Protein AF-A0A8J4A8D4-F1 (afdb_monomer_lite)

Structure (mmCIF, N/CA/C/O backbone):
data_AF-A0A8J4A8D4-F1
#
_entry.id   AF-A0A8J4A8D4-F1
#
loop_
_atom_site.group_PDB
_atom_site.id
_atom_site.type_symbol
_atom_site.label_atom_id
_atom_site.label_alt_id
_atom_site.label_comp_id
_atom_site.label_asym_id
_atom_site.label_entity_id
_atom_site.label_seq_id
_atom_site.pdbx_PDB_ins_code
_atom_site.Cartn_x
_atom_site.Cartn_y
_atom_site.Cartn_z
_atom_site.occupancy
_atom_site.B_iso_or_equiv
_atom_site.auth_seq_id
_atom_site.auth_comp_id
_atom_site.auth_asym_id
_atom_site.auth_atom_id
_atom_site.pdbx_PDB_model_num
ATOM 1 N N . MET A 1 1 ? 1.677 7.076 -25.673 1.00 70.12 1 MET A N 1
ATOM 2 C CA . MET A 1 1 ? 2.356 6.547 -24.472 1.00 70.12 1 MET A CA 1
ATOM 3 C C . MET A 1 1 ? 2.036 5.070 -24.396 1.00 70.12 1 MET A C 1
ATOM 5 O O . MET A 1 1 ? 0.867 4.735 -24.532 1.00 70.12 1 MET A O 1
ATOM 9 N N . ASP A 1 2 ? 3.039 4.211 -24.246 1.00 92.00 2 ASP A N 1
ATOM 10 C CA . ASP A 1 2 ? 2.813 2.780 -24.037 1.00 92.00 2 ASP A CA 1
ATOM 11 C C . ASP A 1 2 ? 2.432 2.542 -22.568 1.00 92.00 2 ASP A C 1
ATOM 13 O O . ASP A 1 2 ? 3.288 2.399 -21.694 1.00 92.00 2 ASP A O 1
ATOM 17 N N . TRP A 1 3 ? 1.130 2.615 -22.285 1.00 89.75 3 TRP A N 1
ATOM 18 C CA . TRP A 1 3 ? 0.603 2.403 -20.937 1.00 89.75 3 TRP A CA 1
ATOM 19 C C . TRP A 1 3 ? 0.845 0.967 -20.459 1.00 89.75 3 TRP A C 1
ATOM 21 O O . TRP A 1 3 ? 1.174 0.765 -19.293 1.00 89.75 3 TRP A O 1
ATOM 31 N N . VAL A 1 4 ? 0.745 -0.012 -21.364 1.00 93.06 4 VAL A N 1
ATOM 32 C CA . VAL A 1 4 ? 0.934 -1.432 -21.046 1.00 93.06 4 VAL A CA 1
ATOM 33 C C . VAL A 1 4 ? 2.389 -1.689 -20.661 1.00 93.06 4 VAL A C 1
ATOM 35 O O . VAL A 1 4 ? 2.647 -2.196 -19.573 1.00 93.06 4 VAL A O 1
ATOM 38 N N . GLY A 1 5 ? 3.349 -1.246 -21.477 1.00 94.81 5 GLY A N 1
ATOM 39 C CA . GLY A 1 5 ? 4.775 -1.419 -21.190 1.00 94.81 5 GLY A CA 1
ATOM 40 C C . GLY A 1 5 ? 5.265 -0.635 -19.970 1.00 94.81 5 GLY A C 1
ATOM 41 O O . GLY A 1 5 ? 6.214 -1.051 -19.302 1.00 94.81 5 GLY A O 1
ATOM 42 N N . TRP A 1 6 ? 4.616 0.481 -19.621 1.00 93.38 6 TRP A N 1
ATOM 43 C CA . TRP A 1 6 ? 4.823 1.127 -18.322 1.00 93.38 6 TRP A CA 1
ATOM 44 C C . TRP A 1 6 ? 4.301 0.250 -17.176 1.00 93.38 6 TRP A C 1
ATOM 46 O O . TRP A 1 6 ? 5.022 0.009 -16.208 1.00 93.38 6 TRP A O 1
ATOM 56 N N . HIS A 1 7 ? 3.071 -0.248 -17.295 1.00 93.88 7 HIS A N 1
ATOM 57 C CA . HIS A 1 7 ? 2.395 -1.008 -16.250 1.00 93.88 7 HIS A CA 1
ATOM 58 C C . HIS A 1 7 ? 3.088 -2.343 -15.941 1.00 93.88 7 HIS A C 1
ATOM 60 O O . HIS A 1 7 ? 3.290 -2.678 -14.775 1.00 93.88 7 HIS A O 1
ATOM 66 N N . GLU A 1 8 ? 3.556 -3.060 -16.964 1.00 95.50 8 GLU A N 1
ATOM 67 C CA . GLU A 1 8 ? 4.303 -4.317 -16.816 1.00 95.50 8 GLU A CA 1
ATOM 68 C C . GLU A 1 8 ? 5.544 -4.199 -15.922 1.00 95.50 8 GLU A C 1
ATOM 70 O O . GLU A 1 8 ? 6.000 -5.191 -15.352 1.00 95.50 8 GLU A O 1
ATOM 75 N N . GLN A 1 9 ? 6.110 -2.997 -15.772 1.00 96.06 9 GLN A N 1
ATOM 76 C CA . GLN A 1 9 ? 7.270 -2.798 -14.909 1.00 96.06 9 GLN A CA 1
ATOM 77 C C . GLN A 1 9 ? 6.950 -3.086 -13.439 1.00 96.06 9 GLN A C 1
ATOM 79 O O . GLN A 1 9 ? 7.856 -3.494 -12.718 1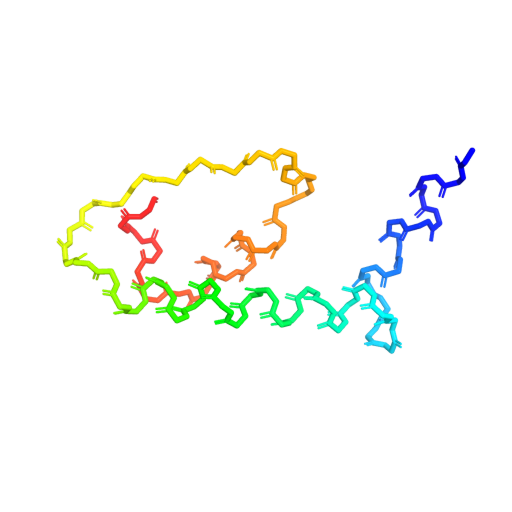.00 96.06 9 GLN A O 1
ATOM 84 N N . TYR A 1 10 ? 5.698 -2.958 -12.987 1.00 95.12 10 TYR A N 1
ATOM 85 C CA . TYR A 1 10 ? 5.314 -3.351 -11.626 1.00 95.12 10 TYR A CA 1
ATOM 86 C C . TYR A 1 10 ? 5.539 -4.845 -11.351 1.00 95.12 10 TYR A C 1
ATOM 88 O O . TYR A 1 10 ? 5.902 -5.203 -10.235 1.00 95.12 10 TYR A O 1
ATOM 96 N N . GLY A 1 11 ? 5.416 -5.704 -12.369 1.00 94.00 11 GLY A N 1
ATOM 97 C CA . GLY A 1 11 ? 5.684 -7.142 -12.259 1.00 94.00 11 GLY A CA 1
ATOM 98 C C . GLY A 1 11 ? 7.165 -7.524 -12.364 1.00 94.00 11 GLY A C 1
ATOM 99 O O . GLY A 1 11 ? 7.499 -8.701 -12.254 1.00 94.00 11 GLY A O 1
ATOM 100 N N . ARG A 1 12 ? 8.067 -6.561 -12.598 1.00 95.94 12 ARG A N 1
ATOM 101 C CA . ARG A 1 12 ? 9.510 -6.801 -12.758 1.00 95.94 12 ARG A CA 1
ATOM 102 C C . ARG A 1 12 ? 10.232 -6.414 -11.461 1.00 95.94 12 ARG A C 1
ATOM 104 O O . ARG A 1 12 ? 10.359 -5.215 -11.215 1.00 95.94 12 ARG A O 1
ATOM 111 N N . PRO A 1 13 ? 10.746 -7.370 -10.660 1.00 91.38 13 PRO A N 1
ATOM 112 C CA . PRO A 1 13 ? 11.296 -7.094 -9.324 1.00 91.38 13 PRO A CA 1
ATOM 113 C C . PRO A 1 13 ? 12.392 -6.019 -9.294 1.00 91.38 13 PRO A C 1
ATOM 115 O O . PRO A 1 13 ? 12.440 -5.193 -8.387 1.00 91.38 13 PRO A O 1
ATOM 118 N N . GLU A 1 14 ? 13.226 -5.975 -10.334 1.00 94.00 14 GLU A N 1
ATOM 119 C CA . GLU A 1 14 ? 14.337 -5.024 -10.454 1.00 94.00 14 GLU A CA 1
ATOM 120 C C . GLU A 1 14 ? 13.923 -3.634 -10.965 1.00 94.00 14 GLU A C 1
ATOM 122 O O . GLU A 1 14 ? 14.759 -2.732 -11.099 1.00 94.00 14 GLU A O 1
ATOM 127 N N . SER A 1 15 ? 12.642 -3.415 -11.272 1.00 97.69 15 SER A N 1
ATOM 128 C CA . SER A 1 15 ? 12.180 -2.121 -11.767 1.00 97.69 15 SER A CA 1
ATOM 129 C C . SER A 1 15 ? 12.072 -1.090 -10.643 1.00 97.69 15 SER A C 1
ATOM 131 O O . SER A 1 15 ? 11.821 -1.395 -9.473 1.00 97.69 15 SER A O 1
ATOM 133 N N . ALA A 1 16 ? 12.210 0.185 -11.008 1.00 97.00 16 ALA A N 1
ATOM 134 C CA . ALA A 1 16 ? 11.973 1.274 -10.068 1.00 97.00 16 ALA A CA 1
ATOM 135 C C . ALA A 1 16 ? 10.513 1.308 -9.573 1.00 97.00 16 ALA A C 1
ATOM 137 O O . ALA A 1 16 ? 10.278 1.686 -8.426 1.00 97.00 16 ALA A O 1
ATOM 138 N N . LEU A 1 17 ? 9.543 0.893 -10.400 1.00 96.56 17 LEU A N 1
ATOM 139 C CA . LEU A 1 17 ? 8.127 0.862 -10.018 1.00 96.56 17 LEU A CA 1
ATOM 140 C C . LEU A 1 17 ? 7.826 -0.250 -9.010 1.00 96.56 17 LEU A C 1
ATOM 142 O O . LEU A 1 17 ? 7.107 0.007 -8.047 1.00 96.56 17 LEU A O 1
ATOM 146 N N . ALA A 1 18 ? 8.429 -1.430 -9.164 1.00 97.06 18 ALA A N 1
ATOM 147 C CA . ALA A 1 18 ? 8.307 -2.521 -8.200 1.00 97.06 18 ALA A CA 1
ATOM 148 C C . ALA A 1 18 ? 8.925 -2.136 -6.846 1.00 97.06 18 ALA A C 1
ATOM 150 O O . ALA A 1 18 ? 8.276 -2.261 -5.809 1.00 97.06 18 ALA A O 1
ATOM 151 N N . ARG A 1 19 ? 10.134 -1.550 -6.840 1.00 97.81 19 ARG A N 1
ATOM 152 C CA . ARG A 1 19 ? 10.748 -1.033 -5.600 1.00 97.81 19 ARG A CA 1
ATOM 153 C C . ARG A 1 19 ? 9.907 0.057 -4.938 1.00 97.81 19 ARG A C 1
ATOM 155 O O . ARG A 1 19 ? 9.747 0.059 -3.718 1.00 97.81 19 ARG A O 1
ATOM 162 N N . ARG A 1 20 ? 9.347 0.975 -5.733 1.00 97.62 20 ARG A N 1
ATOM 163 C CA . ARG A 1 20 ? 8.433 2.011 -5.233 1.00 97.62 20 ARG A CA 1
ATOM 164 C C . ARG A 1 20 ? 7.180 1.393 -4.613 1.00 97.62 20 ARG A C 1
ATOM 166 O O . ARG A 1 20 ? 6.777 1.841 -3.545 1.00 97.62 20 ARG A O 1
ATOM 173 N N . LEU A 1 21 ? 6.583 0.387 -5.253 1.00 97.56 21 LEU A N 1
ATOM 174 C CA . LEU A 1 21 ? 5.411 -0.312 -4.725 1.00 97.56 21 LEU A CA 1
ATOM 175 C C . LEU A 1 21 ? 5.711 -0.924 -3.352 1.00 97.56 21 LEU A C 1
ATOM 177 O O . LEU A 1 21 ? 4.965 -0.669 -2.415 1.00 97.56 21 LEU A O 1
ATOM 181 N N . VAL A 1 22 ? 6.840 -1.623 -3.197 1.00 97.56 22 VAL A N 1
ATOM 182 C CA . VAL A 1 22 ? 7.263 -2.191 -1.902 1.00 97.56 22 VAL A CA 1
ATOM 183 C C . VAL A 1 22 ? 7.401 -1.109 -0.826 1.00 97.56 22 VAL A C 1
ATOM 185 O O . VAL A 1 22 ? 6.949 -1.301 0.305 1.00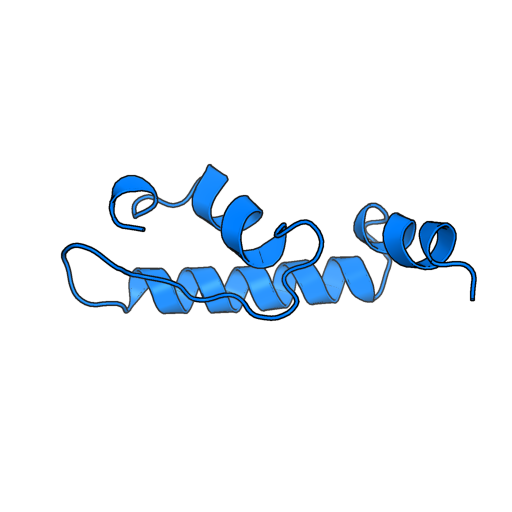 97.56 22 VAL A O 1
ATOM 188 N N . ALA A 1 23 ? 7.989 0.041 -1.165 1.00 98.19 23 ALA A N 1
ATOM 189 C CA . ALA A 1 23 ? 8.128 1.155 -0.229 1.00 98.19 23 ALA A CA 1
ATOM 190 C C . ALA A 1 23 ? 6.762 1.718 0.206 1.00 98.19 23 ALA A C 1
ATOM 192 O O . ALA A 1 23 ? 6.538 1.922 1.399 1.00 98.19 23 ALA A O 1
ATOM 193 N N . ILE A 1 24 ? 5.834 1.916 -0.737 1.00 97.88 24 ILE A N 1
ATOM 194 C CA . ILE A 1 24 ? 4.471 2.393 -0.450 1.00 97.88 24 ILE A CA 1
ATOM 195 C C . ILE A 1 24 ? 3.709 1.375 0.406 1.00 97.88 24 ILE A C 1
ATOM 197 O O . ILE A 1 24 ? 3.115 1.749 1.413 1.00 97.88 24 ILE A O 1
ATOM 201 N N . GLN A 1 25 ? 3.778 0.087 0.066 1.00 98.31 25 GLN A N 1
ATOM 202 C CA . GLN A 1 25 ? 3.182 -0.987 0.864 1.00 98.31 25 GLN A CA 1
ATOM 203 C C . GLN A 1 25 ? 3.754 -1.025 2.291 1.00 98.31 25 GLN A C 1
ATOM 205 O O . GLN A 1 25 ? 3.036 -1.339 3.236 1.00 98.31 25 GLN A O 1
ATOM 210 N N . GLY A 1 26 ? 5.037 -0.690 2.470 1.00 98.62 26 GLY A N 1
ATOM 211 C CA . GLY A 1 26 ? 5.649 -0.507 3.787 1.00 98.62 26 GLY A CA 1
ATOM 212 C C . GLY A 1 26 ? 4.991 0.609 4.596 1.00 98.62 26 GLY A C 1
ATOM 213 O O . GLY A 1 26 ? 4.615 0.382 5.740 1.00 98.62 26 GLY A O 1
ATOM 214 N N . GLN A 1 27 ? 4.789 1.778 3.984 1.00 98.62 27 GLN A N 1
ATOM 215 C CA . GLN A 1 27 ? 4.121 2.912 4.633 1.00 98.62 27 GLN A CA 1
ATOM 216 C C . GLN A 1 27 ? 2.661 2.601 4.983 1.00 98.62 27 GLN A C 1
ATOM 218 O O . GLN A 1 27 ? 2.200 2.948 6.066 1.00 98.62 27 GLN A O 1
ATOM 223 N N . LEU A 1 28 ? 1.941 1.907 4.097 1.00 98.31 28 LEU A N 1
ATOM 224 C CA . LEU A 1 28 ? 0.558 1.497 4.350 1.00 98.31 28 LEU A CA 1
ATOM 225 C C . LEU A 1 28 ? 0.450 0.499 5.508 1.00 98.31 28 LEU A C 1
ATOM 227 O O . LEU A 1 28 ? -0.454 0.637 6.324 1.00 98.31 28 LEU A O 1
ATOM 231 N N . ARG A 1 29 ? 1.379 -0.462 5.620 1.00 98.69 29 ARG A N 1
ATOM 232 C CA . ARG A 1 29 ? 1.451 -1.369 6.780 1.00 98.69 29 ARG A CA 1
ATOM 233 C C . ARG A 1 29 ? 1.616 -0.593 8.081 1.00 98.69 29 ARG A C 1
ATOM 235 O O . ARG A 1 29 ? 0.785 -0.729 8.968 1.00 98.69 29 ARG A O 1
ATOM 242 N N . THR A 1 30 ? 2.611 0.292 8.144 1.00 98.62 30 THR A N 1
ATOM 243 C CA . THR A 1 30 ? 2.835 1.141 9.323 1.00 98.62 30 THR A CA 1
ATOM 244 C C . THR A 1 30 ? 1.598 1.970 9.670 1.00 98.62 30 THR A C 1
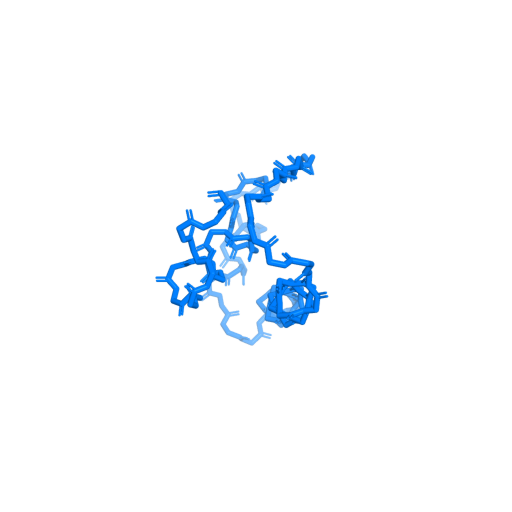ATOM 246 O O . THR A 1 30 ? 1.173 1.977 10.820 1.00 98.62 30 THR A O 1
ATOM 249 N N . ALA A 1 31 ? 0.959 2.602 8.683 1.00 98.06 31 ALA A N 1
ATOM 250 C CA . ALA A 1 31 ? -0.242 3.399 8.923 1.00 98.06 31 ALA A CA 1
ATOM 251 C C . ALA A 1 31 ? -1.420 2.566 9.465 1.00 98.06 31 ALA A C 1
ATOM 253 O O . ALA A 1 31 ? -2.171 3.046 10.313 1.00 98.06 31 ALA A O 1
ATOM 254 N N . LEU A 1 32 ? -1.597 1.325 8.996 1.00 97.94 32 LEU A N 1
ATOM 255 C CA . LEU A 1 32 ? -2.629 0.420 9.510 1.00 97.94 32 LEU A CA 1
ATOM 256 C C . LEU A 1 32 ? -2.318 -0.043 10.940 1.00 97.94 32 LEU A C 1
ATOM 258 O O . LEU A 1 32 ? -3.224 -0.054 11.776 1.00 97.94 32 LEU A O 1
ATOM 262 N N . ASP A 1 33 ? -1.061 -0.390 11.223 1.00 98.00 33 ASP A N 1
ATOM 263 C CA . ASP A 1 33 ? -0.599 -0.808 12.554 1.00 98.00 33 ASP A CA 1
ATOM 264 C C . ASP A 1 33 ? -0.773 0.303 13.603 1.00 98.00 33 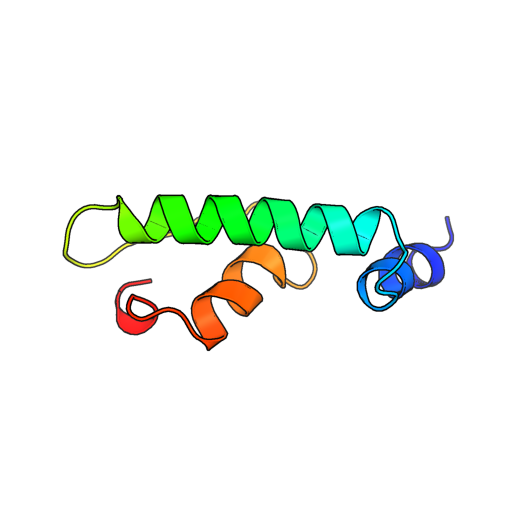ASP A C 1
ATOM 266 O O . ASP A 1 33 ? -1.164 0.033 14.738 1.00 98.00 33 ASP A O 1
ATOM 270 N N . GLU A 1 34 ? -0.537 1.558 13.219 1.00 97.94 34 GLU A N 1
ATOM 271 C CA . GLU A 1 34 ? -0.644 2.728 14.102 1.00 97.94 34 GLU A CA 1
ATOM 272 C C . GLU A 1 34 ? -2.065 3.307 14.197 1.00 97.94 34 GLU A C 1
ATOM 274 O O . GLU A 1 34 ? -2.345 4.157 15.048 1.00 97.94 34 GLU A O 1
ATOM 279 N N . SER A 1 35 ? -2.986 2.868 13.336 1.00 97.75 35 SER A N 1
ATOM 280 C CA . SER A 1 35 ? -4.361 3.366 13.336 1.00 97.75 35 SER A CA 1
ATOM 281 C C . SER A 1 35 ? -5.121 2.930 14.601 1.00 97.75 35 SER A C 1
ATOM 283 O O . SER A 1 35 ? -4.941 1.804 15.071 1.00 97.75 35 SER A O 1
ATOM 285 N N . PRO A 1 36 ? -6.054 3.751 15.126 1.00 95.94 36 PRO A N 1
ATOM 286 C CA . PRO A 1 36 ? -6.902 3.354 16.248 1.00 95.94 36 PRO A CA 1
ATOM 287 C C . PRO A 1 36 ? -7.655 2.044 15.982 1.00 95.94 36 PRO A C 1
ATOM 289 O O . PRO A 1 36 ? -7.963 1.703 14.833 1.00 95.94 36 PRO A O 1
ATOM 292 N N . ALA A 1 37 ? -7.966 1.315 17.0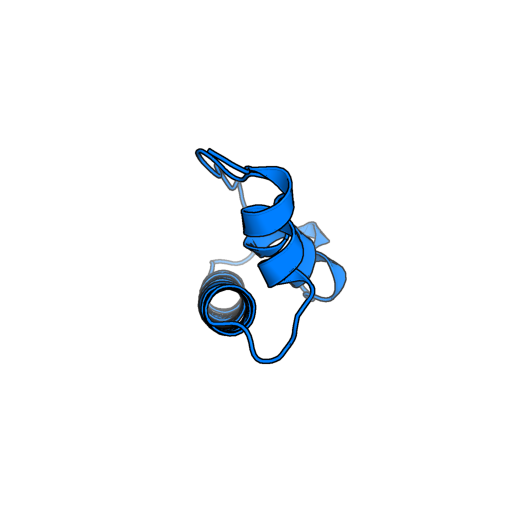55 1.00 94.56 37 ALA A N 1
ATOM 293 C CA . ALA A 1 37 ? -8.776 0.106 16.972 1.00 94.56 37 ALA A CA 1
ATOM 294 C C . ALA A 1 37 ? -10.192 0.417 16.457 1.00 94.56 37 ALA A C 1
ATOM 296 O O . ALA A 1 37 ? -10.773 1.453 16.788 1.00 94.56 37 ALA A O 1
ATOM 297 N N . GLY A 1 38 ? -10.758 -0.518 15.692 1.00 96.06 38 GLY A N 1
ATOM 298 C CA . GLY A 1 38 ? -12.099 -0.410 15.116 1.00 96.06 38 GLY A CA 1
ATOM 299 C C . GLY A 1 38 ? -12.102 -0.100 13.615 1.00 96.06 38 GLY A C 1
ATOM 300 O O . GLY A 1 38 ? -11.043 -0.102 12.986 1.00 96.06 38 GLY A O 1
ATOM 301 N N . PRO A 1 39 ? -13.292 0.136 13.031 1.00 97.94 39 PRO A N 1
ATOM 302 C CA . PRO A 1 39 ? -13.446 0.276 11.588 1.00 97.94 39 PRO A CA 1
ATOM 303 C C . PRO A 1 39 ? -12.676 1.469 11.017 1.00 97.94 39 PRO A C 1
ATOM 305 O O . PRO A 1 39 ? -12.762 2.591 11.522 1.00 97.94 39 PRO A O 1
ATOM 308 N N . LEU A 1 40 ? -11.987 1.230 9.910 1.00 97.62 40 LEU A N 1
ATOM 309 C CA . LEU A 1 40 ? -11.271 2.207 9.111 1.00 97.62 40 LEU A CA 1
ATOM 310 C C . LEU A 1 40 ? -12.000 2.398 7.781 1.00 97.62 40 LEU A C 1
ATOM 312 O O . LEU A 1 40 ? -12.625 1.491 7.250 1.00 97.62 40 LEU A O 1
ATOM 316 N N . ARG A 1 41 ? -11.930 3.608 7.228 1.00 97.00 41 ARG A N 1
ATOM 317 C CA . ARG A 1 41 ? -12.417 3.897 5.875 1.00 97.00 41 ARG A CA 1
ATOM 318 C C . ARG A 1 41 ? -11.295 4.547 5.096 1.00 97.00 41 ARG A C 1
ATOM 320 O O . ARG A 1 41 ? -10.769 5.571 5.527 1.00 97.00 41 ARG A O 1
ATOM 327 N N . VAL A 1 42 ? -10.951 3.962 3.955 1.00 96.06 42 VAL A N 1
ATOM 328 C CA . VAL A 1 42 ? -9.864 4.443 3.099 1.00 96.06 42 VAL A CA 1
ATOM 329 C C . VAL A 1 42 ? -10.438 4.970 1.790 1.00 96.06 42 VAL A C 1
ATOM 331 O O . VAL A 1 42 ? -11.243 4.311 1.138 1.00 96.06 42 VAL A O 1
ATOM 334 N N . LEU A 1 43 ? -9.997 6.161 1.393 1.00 96.00 43 LEU A N 1
ATOM 335 C CA . LEU A 1 43 ? -10.232 6.717 0.066 1.00 96.00 43 LEU A CA 1
ATOM 336 C C . LEU A 1 43 ? -8.902 6.724 -0.690 1.00 96.00 43 LEU A C 1
ATOM 338 O O . LEU A 1 43 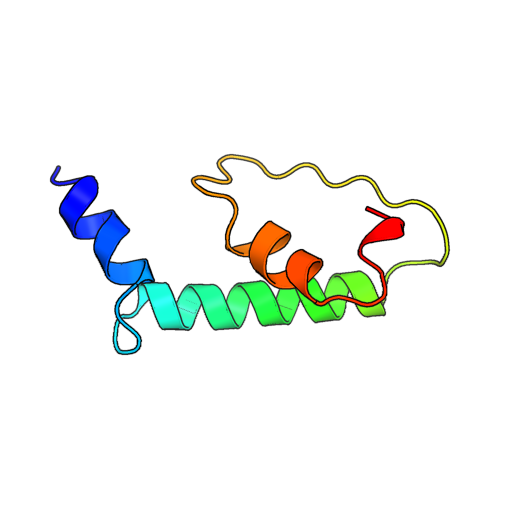? -8.005 7.487 -0.340 1.00 96.00 43 LEU A O 1
ATOM 342 N N . SER A 1 44 ? -8.782 5.891 -1.725 1.00 95.00 44 SER A N 1
ATOM 343 C CA . SER A 1 44 ? -7.608 5.871 -2.604 1.00 95.00 44 SER A CA 1
ATOM 344 C C . SER A 1 44 ? -7.929 6.562 -3.927 1.00 95.00 44 SER A C 1
ATOM 346 O O . SER A 1 44 ? -8.778 6.109 -4.696 1.00 95.00 44 SER A O 1
ATOM 348 N N . LEU A 1 45 ? -7.277 7.695 -4.179 1.00 96.06 45 LEU A N 1
ATOM 349 C CA . LEU A 1 45 ? -7.459 8.480 -5.397 1.00 96.06 45 LEU A CA 1
ATOM 350 C C . LEU A 1 45 ? -6.440 8.039 -6.447 1.00 96.06 45 LEU A C 1
ATOM 352 O O . LEU A 1 45 ? -5.251 7.943 -6.155 1.00 96.06 45 LEU A O 1
ATOM 356 N N . CYS A 1 46 ? -6.904 7.803 -7.678 1.00 92.62 46 CYS A N 1
ATOM 357 C CA . CYS A 1 46 ? -6.063 7.323 -8.782 1.00 92.62 46 CYS A CA 1
ATOM 358 C C . CYS A 1 46 ? -5.344 5.996 -8.468 1.00 92.62 46 CYS A C 1
ATOM 360 O O . CYS A 1 46 ? -4.195 5.804 -8.860 1.00 92.62 46 CYS A O 1
ATOM 362 N N . ALA A 1 47 ? -6.037 5.075 -7.791 1.00 92.12 47 ALA A N 1
ATOM 363 C CA . ALA A 1 47 ? -5.472 3.829 -7.264 1.00 92.12 47 ALA A CA 1
ATOM 364 C C . ALA A 1 47 ? -4.881 2.878 -8.325 1.00 92.12 47 ALA A C 1
ATOM 366 O O . ALA A 1 47 ? -4.142 1.951 -7.996 1.00 92.12 47 ALA A O 1
ATOM 367 N N . GLY A 1 48 ? -5.215 3.064 -9.606 1.00 92.88 48 GLY A N 1
ATOM 368 C CA . GLY A 1 48 ? -4.849 2.109 -10.649 1.00 92.88 48 GLY A CA 1
ATOM 369 C C . GLY A 1 48 ? -5.397 0.718 -10.315 1.00 92.88 48 GLY A C 1
ATOM 370 O O . GLY A 1 48 ? -6.577 0.585 -10.007 1.00 92.88 48 GLY A O 1
ATOM 371 N N . GLN A 1 49 ? -4.539 -0.303 -10.347 1.00 93.44 49 GLN A N 1
ATOM 372 C CA . GLN A 1 49 ? -4.906 -1.677 -9.972 1.00 93.44 49 GLN A CA 1
ATOM 373 C C . GLN A 1 49 ? -5.010 -1.912 -8.453 1.00 93.44 49 GLN A C 1
ATOM 375 O O . GLN A 1 49 ? -5.445 -2.977 -8.031 1.00 93.44 49 GLN A O 1
ATOM 380 N N . GLY A 1 50 ? -4.630 -0.931 -7.626 1.00 96.25 50 GLY A N 1
ATOM 381 C CA . GLY A 1 50 ? -4.781 -0.999 -6.171 1.00 96.25 50 GLY A CA 1
ATOM 382 C C . GLY A 1 50 ? -3.800 -1.926 -5.448 1.00 96.25 50 GLY A C 1
ATOM 383 O O . GLY A 1 50 ? -4.030 -2.235 -4.283 1.00 96.25 50 GLY A O 1
ATOM 384 N N . ASP A 1 51 ? -2.717 -2.373 -6.095 1.00 96.75 51 ASP A N 1
ATOM 385 C CA . ASP A 1 51 ? -1.717 -3.276 -5.492 1.00 96.75 51 ASP A CA 1
ATOM 386 C C . ASP A 1 51 ? -1.030 -2.698 -4.252 1.00 96.75 51 ASP A C 1
ATOM 388 O O . ASP A 1 51 ? -0.473 -3.441 -3.445 1.00 96.75 51 ASP A O 1
ATOM 392 N N . ASP A 1 52 ? -1.041 -1.379 -4.086 1.00 96.94 52 ASP A N 1
ATOM 393 C CA . ASP A 1 52 ? -0.538 -0.734 -2.884 1.00 96.94 52 ASP A CA 1
ATOM 394 C C . ASP A 1 52 ? -1.373 -1.135 -1.659 1.00 96.94 52 ASP A C 1
ATOM 396 O O . ASP A 1 52 ? -0.860 -1.783 -0.746 1.00 96.94 52 ASP A O 1
ATOM 400 N N . LEU A 1 53 ? -2.668 -0.824 -1.655 1.00 97.88 53 LEU A N 1
ATOM 401 C CA . LEU A 1 53 ? -3.568 -1.112 -0.546 1.00 97.88 53 LEU A CA 1
ATOM 402 C C . LEU A 1 53 ? -4.008 -2.576 -0.536 1.00 97.88 53 LEU A C 1
ATOM 404 O O . LEU A 1 53 ? -3.867 -3.248 0.483 1.00 97.88 53 LEU A O 1
ATOM 408 N N . LEU A 1 54 ? -4.521 -3.093 -1.655 1.00 97.81 54 LEU A N 1
ATOM 409 C CA . LEU A 1 54 ? -5.044 -4.460 -1.734 1.00 97.81 54 LEU A CA 1
ATOM 410 C C . LEU A 1 54 ? -3.937 -5.496 -1.527 1.00 97.81 54 LEU A C 1
ATOM 412 O O . LEU A 1 54 ? -4.171 -6.506 -0.863 1.00 97.81 54 LEU A O 1
ATOM 416 N N . GLY A 1 55 ? -2.726 -5.224 -2.024 1.00 97.38 55 GLY A N 1
ATOM 417 C CA . GLY A 1 55 ? -1.564 -6.084 -1.801 1.00 97.38 55 GLY A CA 1
ATOM 418 C C . GLY A 1 55 ? -1.172 -6.175 -0.324 1.00 97.38 55 GLY A C 1
ATOM 419 O O . GLY A 1 55 ? -0.844 -7.258 0.153 1.00 97.38 55 GLY A O 1
ATOM 420 N N . VAL A 1 56 ? -1.277 -5.075 0.432 1.00 98.38 56 VAL A N 1
ATOM 421 C CA . VAL A 1 56 ? -1.078 -5.092 1.891 1.00 98.38 56 VAL A CA 1
ATOM 422 C C . VAL A 1 56 ? -2.222 -5.817 2.592 1.00 98.38 56 VAL A C 1
ATOM 424 O O . VAL A 1 56 ? -1.979 -6.743 3.367 1.00 98.38 56 VAL A O 1
ATOM 427 N N . LEU A 1 57 ? -3.471 -5.436 2.304 1.00 98.38 57 LEU A N 1
ATOM 428 C CA . LEU A 1 57 ? -4.658 -6.006 2.946 1.00 98.38 57 LEU A CA 1
ATOM 429 C C . LEU A 1 57 ? -4.783 -7.514 2.717 1.00 98.38 57 LEU A C 1
ATOM 431 O O . LEU A 1 57 ? -5.353 -8.200 3.558 1.00 98.38 57 LEU A O 1
ATOM 435 N N . ALA A 1 58 ? -4.225 -8.055 1.630 1.00 98.06 58 ALA A N 1
ATOM 436 C CA . ALA A 1 58 ? -4.235 -9.487 1.357 1.00 98.06 58 ALA A CA 1
ATOM 437 C C . ALA A 1 58 ? -3.720 -10.334 2.539 1.00 98.06 58 ALA A C 1
ATOM 439 O O . ALA A 1 58 ? -4.297 -11.391 2.799 1.00 98.06 58 ALA A O 1
ATOM 440 N N . GLY A 1 59 ? -2.704 -9.850 3.270 1.00 96.69 59 GLY A N 1
ATOM 441 C CA . GLY A 1 59 ? -2.090 -10.540 4.413 1.00 96.69 59 GLY A CA 1
ATOM 442 C C . GLY A 1 59 ? -2.071 -9.752 5.728 1.00 96.69 59 GLY A C 1
ATOM 443 O O . GLY A 1 59 ? -1.463 -10.210 6.693 1.00 96.69 59 GLY A O 1
ATOM 444 N N . HIS A 1 60 ? -2.694 -8.571 5.788 1.00 98.25 60 HIS A N 1
ATOM 445 C CA . HIS A 1 60 ? -2.657 -7.730 6.985 1.00 98.25 60 HIS A CA 1
ATOM 446 C C . HIS A 1 60 ? -3.629 -8.226 8.073 1.00 98.25 60 HIS A C 1
ATOM 448 O O . HIS A 1 60 ? -4.797 -8.465 7.757 1.00 98.25 60 HIS A O 1
ATOM 454 N N . PRO A 1 61 ? -3.239 -8.289 9.364 1.00 97.44 61 PRO A N 1
ATOM 455 C CA . PRO A 1 61 ? -4.149 -8.677 10.451 1.00 97.44 61 PRO A CA 1
ATOM 456 C C . PRO A 1 61 ? -5.396 -7.791 10.550 1.00 97.44 61 PRO A C 1
ATOM 458 O O . PRO A 1 61 ? -6.481 -8.267 10.861 1.00 97.44 61 PRO A O 1
ATOM 461 N N . ARG A 1 62 ? -5.247 -6.504 10.220 1.00 96.94 62 ARG A N 1
ATOM 462 C CA . ARG A 1 62 ? -6.342 -5.521 10.205 1.00 96.94 62 ARG A CA 1
ATOM 463 C C . ARG A 1 62 ? -7.198 -5.513 8.936 1.00 96.94 62 ARG A C 1
ATOM 465 O O . ARG A 1 62 ? -7.990 -4.598 8.750 1.00 96.94 62 ARG A O 1
ATOM 472 N N . ARG A 1 63 ? -7.058 -6.504 8.048 1.00 97.56 63 ARG A N 1
ATOM 473 C CA . ARG A 1 63 ? -7.824 -6.576 6.792 1.00 97.56 63 ARG A CA 1
ATOM 474 C C . ARG A 1 63 ? -9.331 -6.421 7.003 1.00 97.56 63 ARG A C 1
ATOM 476 O O . ARG A 1 63 ? -9.981 -5.783 6.190 1.00 97.56 63 ARG A O 1
ATOM 483 N N . SER A 1 64 ? -9.878 -7.029 8.054 1.00 97.06 64 SER A N 1
ATOM 484 C CA . SER A 1 64 ? -11.316 -7.000 8.355 1.00 97.06 64 SER A CA 1
ATOM 485 C C . SER A 1 64 ? -11.825 -5.650 8.852 1.00 97.06 64 SER A C 1
ATOM 487 O O . SER A 1 64 ? -13.036 -5.464 8.937 1.00 97.06 64 SER A O 1
ATOM 489 N N . ASP A 1 65 ? -10.923 -4.740 9.213 1.00 97.12 65 ASP A N 1
ATOM 490 C CA . ASP A 1 65 ? -11.286 -3.432 9.746 1.00 97.12 65 ASP A CA 1
ATOM 491 C C . ASP A 1 65 ? -11.466 -2.391 8.638 1.00 97.12 65 ASP A C 1
ATOM 493 O O . ASP A 1 65 ? -12.019 -1.331 8.918 1.00 97.12 65 ASP A O 1
ATOM 497 N N . VAL A 1 66 ? -10.969 -2.661 7.424 1.00 95.56 66 VAL A N 1
ATOM 498 C CA . VAL A 1 66 ? -10.881 -1.719 6.293 1.00 95.56 66 VAL A CA 1
ATOM 499 C C . VAL A 1 66 ? -11.950 -1.998 5.243 1.00 95.56 66 VAL A C 1
ATOM 501 O O . VAL A 1 66 ? -12.140 -3.185 4.895 1.00 95.56 66 VAL A O 1
#

pLDDT: mean 95.95, std 3.8, range [70.12, 98.69]

Radius of gyration: 13.43 Å; chains: 1; bounding box: 28×19×41 Å

Sequence (66 aa):
MDWVGWHEQYGRPESALARRLVAIQGQLRTALDESPAGPLRVLSLCAGQGDDLLGVLAGHPRRSDV

Secondary structure (DSSP, 8-state):
--HHHHHGGGG-TTSHHHHHHHHHHHHHHHHHHHSPSS------TT-TT-TTHHHHHTT-GGGGG-

Organism: NCBI:txid2807577

Foldseek 3Di:
DPPVVVVCLCVPCPHPNVVVLVVLLVVLLVCLVPDDPAADDDDDDPCPVVCSPVVNLVPHPCVVRD